Protein AF-V4LI94-F1 (afdb_monomer_lite)

Secondary structure (DSSP, 8-state):
-----PPPP-EEEEETTEEEEEEEE-PSS-S--EEEEEEEEEEEETTEEEEEEEEEEEEE--TT--GGG------

Organism: Eutrema salsugineum (NCBI:txid72664)

Foldseek 3Di:
DDDPDDDWDWDWDDDPQWIKIKTWDQDPPNPFTKIKIWTWHWDDDPPDIDTDTPDIDIDGDDPPDDCPPPPPPDD

Sequence (75 aa):
MSHDVKFHEAVMTEYNGKLAVLWPEINYPRTEREIRCALITLDWIGDGIHGKIEWSGTVAVPYDSDFRNCLVVSD

Structure (mmCIF, N/CA/C/O backbone):
data_AF-V4LI94-F1
#
_entry.id   AF-V4LI94-F1
#
loop_
_atom_site.group_PDB
_atom_site.id
_atom_site.type_symbol
_atom_site.label_atom_id
_atom_site.label_alt_id
_atom_site.label_comp_id
_atom_site.label_asym_id
_atom_site.label_entity_id
_atom_site.label_seq_id
_atom_site.pdbx_PDB_ins_code
_atom_site.Cartn_x
_atom_site.Cartn_y
_atom_site.Cartn_z
_atom_site.occupancy
_atom_site.B_iso_or_equiv
_atom_site.auth_seq_id
_atom_site.auth_comp_id
_atom_site.auth_asym_id
_atom_site.auth_atom_id
_atom_site.pdbx_PDB_model_num
ATOM 1 N N . MET A 1 1 ? -4.973 27.820 -18.597 1.00 42.75 1 MET A N 1
ATOM 2 C CA . MET A 1 1 ? -4.453 26.490 -18.973 1.00 42.75 1 MET A CA 1
ATOM 3 C C . MET A 1 1 ? -4.586 25.611 -17.743 1.00 42.75 1 MET A C 1
ATOM 5 O O . MET A 1 1 ? -3.911 25.877 -16.762 1.00 42.75 1 MET A O 1
ATOM 9 N N . SER A 1 2 ? -5.550 24.688 -17.740 1.00 47.28 2 SER A N 1
ATOM 10 C CA . SER A 1 2 ? -5.711 23.714 -16.655 1.00 47.28 2 SER A CA 1
ATOM 11 C C . SER A 1 2 ? -4.570 22.711 -16.774 1.00 47.28 2 SER A C 1
ATOM 13 O O . SER A 1 2 ? -4.407 22.117 -17.838 1.00 47.28 2 SER A O 1
ATOM 15 N N . HIS A 1 3 ? -3.738 22.570 -15.746 1.00 51.59 3 HIS A N 1
ATOM 16 C CA . HIS A 1 3 ? -2.778 21.475 -15.705 1.00 51.59 3 HIS A CA 1
ATOM 17 C C . HIS A 1 3 ? -3.575 20.185 -15.496 1.00 51.59 3 HIS A C 1
ATOM 19 O O . HIS A 1 3 ? -4.166 20.001 -14.435 1.00 51.59 3 HIS A O 1
ATOM 25 N N . ASP A 1 4 ? -3.632 19.324 -16.514 1.00 62.44 4 ASP A N 1
ATOM 26 C CA . ASP A 1 4 ? -4.161 17.965 -16.382 1.00 62.44 4 ASP A CA 1
ATOM 27 C C . ASP A 1 4 ? -3.337 17.222 -15.325 1.00 62.44 4 ASP A C 1
ATOM 29 O O . ASP A 1 4 ? -2.188 16.830 -15.561 1.00 62.44 4 ASP A O 1
ATOM 33 N N . VAL A 1 5 ? -3.905 17.071 -14.130 1.00 57.94 5 VAL A N 1
ATOM 34 C CA . VAL A 1 5 ? -3.308 16.265 -13.068 1.00 57.94 5 VAL A CA 1
ATOM 35 C C . VAL A 1 5 ? -3.466 14.806 -13.478 1.00 57.94 5 VAL A C 1
ATOM 37 O O . VAL A 1 5 ? -4.575 14.281 -13.549 1.00 57.94 5 VAL A O 1
ATOM 40 N N . LYS A 1 6 ? -2.348 14.144 -13.779 1.00 59.47 6 LYS A N 1
ATOM 41 C CA . LYS A 1 6 ? -2.335 12.704 -14.045 1.00 59.47 6 LYS A CA 1
ATOM 42 C C . LYS A 1 6 ? -2.313 11.962 -12.716 1.00 59.47 6 LYS A C 1
ATOM 44 O O . LYS A 1 6 ? -1.352 12.082 -11.962 1.00 59.47 6 LYS A O 1
ATOM 49 N N . PHE A 1 7 ? -3.359 11.188 -12.455 1.00 60.50 7 PHE A N 1
ATOM 50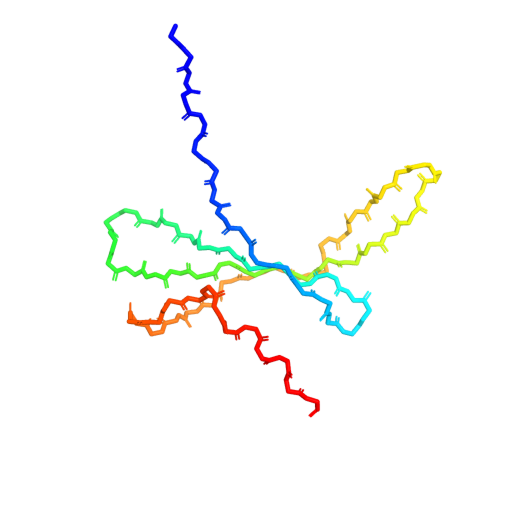 C CA . PHE A 1 7 ? -3.425 10.282 -11.313 1.00 60.50 7 PHE A CA 1
ATOM 51 C C . PHE A 1 7 ? -2.956 8.885 -11.730 1.00 60.50 7 PHE A C 1
ATOM 53 O O . PHE A 1 7 ? -3.242 8.433 -12.842 1.00 60.50 7 PHE A O 1
ATOM 60 N N . HIS A 1 8 ? -2.226 8.207 -10.847 1.00 65.56 8 HIS A N 1
ATOM 61 C CA . HIS A 1 8 ? -1.862 6.804 -11.025 1.00 65.56 8 HIS A CA 1
ATOM 62 C C . HIS A 1 8 ? -2.890 5.909 -10.337 1.0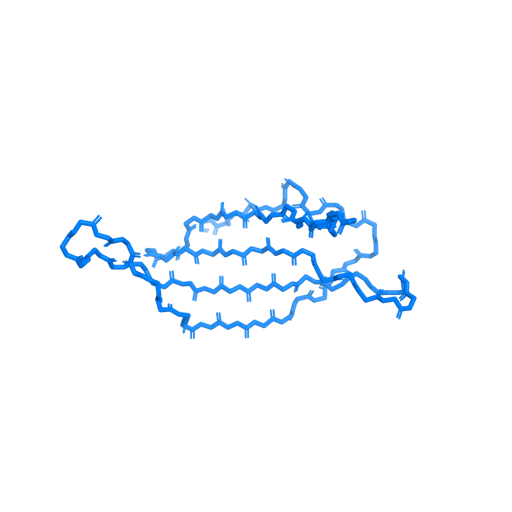0 65.56 8 HIS A C 1
ATOM 64 O O . HIS A 1 8 ? -3.375 6.229 -9.254 1.00 65.56 8 HIS A O 1
ATOM 70 N N . GLU A 1 9 ? -3.231 4.797 -10.984 1.00 71.81 9 GLU A N 1
ATOM 71 C CA . GLU A 1 9 ? -4.082 3.768 -10.394 1.00 71.81 9 GLU A CA 1
ATOM 72 C C . GLU A 1 9 ? -3.316 3.104 -9.242 1.00 71.81 9 GLU A C 1
ATOM 74 O O . GLU A 1 9 ? -2.178 2.662 -9.419 1.00 71.81 9 GLU A O 1
ATOM 79 N N . ALA A 1 10 ? -3.925 3.084 -8.058 1.00 79.06 10 ALA A N 1
ATOM 80 C CA . ALA A 1 10 ? -3.412 2.390 -6.887 1.00 79.06 10 ALA A CA 1
ATOM 81 C C . ALA A 1 10 ? -4.294 1.173 -6.610 1.00 79.06 10 ALA A C 1
ATOM 83 O O . ALA A 1 10 ? -5.518 1.244 -6.736 1.00 79.06 10 ALA A O 1
ATOM 84 N N . VAL A 1 11 ? -3.673 0.066 -6.219 1.00 84.31 11 VAL A N 1
ATOM 85 C CA . VAL A 1 11 ? -4.380 -1.137 -5.785 1.00 84.31 11 VAL A CA 1
ATOM 86 C C . VAL A 1 11 ? -4.380 -1.163 -4.265 1.00 84.31 11 VAL A C 1
ATOM 88 O O . VAL A 1 11 ? -3.363 -0.881 -3.632 1.00 84.31 11 VAL A O 1
ATOM 91 N N . MET A 1 12 ? -5.528 -1.486 -3.680 1.00 88.38 12 MET A N 1
ATOM 92 C CA . MET A 1 12 ? -5.717 -1.529 -2.236 1.00 88.38 12 MET A CA 1
ATOM 93 C C . MET A 1 12 ? -6.241 -2.899 -1.818 1.00 88.38 12 MET A C 1
ATOM 95 O O . MET A 1 12 ? -7.127 -3.441 -2.476 1.00 88.38 12 MET A O 1
ATOM 99 N N . THR A 1 13 ? -5.719 -3.436 -0.718 1.00 89.12 13 THR A N 1
ATOM 100 C CA . THR A 1 13 ? -6.249 -4.641 -0.067 1.00 89.12 13 THR A CA 1
ATOM 101 C C . THR A 1 13 ? -6.182 -4.504 1.446 1.00 89.12 13 THR A C 1
ATOM 103 O O . THR A 1 13 ? -5.388 -3.733 1.983 1.00 89.12 13 THR A O 1
ATOM 106 N N . GLU A 1 14 ? -7.012 -5.270 2.138 1.00 90.56 14 GLU A N 1
ATOM 107 C CA . GLU A 1 14 ? -6.862 -5.497 3.569 1.00 90.56 14 GLU A CA 1
ATOM 108 C C . GLU A 1 14 ? -5.696 -6.479 3.815 1.00 90.56 14 GLU A C 1
ATOM 110 O O . GLU A 1 14 ? -5.485 -7.407 3.031 1.00 90.56 14 GLU A O 1
ATOM 115 N N . TYR A 1 15 ? -4.895 -6.213 4.850 1.00 87.31 15 TYR A N 1
ATOM 116 C CA . TYR A 1 15 ? -3.818 -7.071 5.342 1.00 87.31 15 TYR A CA 1
ATOM 117 C C . TYR A 1 15 ? -3.672 -6.918 6.865 1.00 87.31 15 TYR A C 1
ATOM 119 O O . TYR A 1 15 ? -3.194 -5.887 7.350 1.00 87.31 15 TYR A O 1
ATOM 127 N N . ASN A 1 16 ? -4.031 -7.955 7.627 1.00 90.06 16 ASN A N 1
ATOM 128 C CA . ASN A 1 16 ? -3.926 -8.007 9.093 1.00 90.06 16 ASN A CA 1
ATOM 129 C C . ASN A 1 16 ? -4.582 -6.815 9.826 1.00 90.06 16 ASN A C 1
ATOM 131 O O . ASN A 1 16 ? -3.993 -6.209 10.723 1.00 90.06 16 ASN A O 1
ATOM 135 N N . GLY A 1 17 ? -5.800 -6.459 9.429 1.00 88.50 17 GLY A N 1
ATOM 136 C CA . GLY A 1 17 ? -6.584 -5.337 9.942 1.00 88.50 17 GLY A CA 1
ATOM 137 C C . GLY A 1 17 ? -6.133 -3.965 9.435 1.00 88.50 17 GLY A C 1
ATOM 138 O O . GLY A 1 17 ? -6.594 -2.947 9.951 1.00 88.50 17 GLY A O 1
ATOM 139 N N . LYS A 1 18 ? -5.219 -3.909 8.461 1.00 92.69 18 LYS A N 1
ATOM 140 C CA . LYS A 1 18 ? -4.654 -2.667 7.916 1.00 92.69 18 LYS A CA 1
ATOM 141 C C . LYS A 1 18 ? -4.925 -2.556 6.422 1.00 92.69 18 LYS A C 1
ATOM 143 O O . LYS A 1 18 ? -5.104 -3.552 5.730 1.00 92.69 18 LYS A O 1
ATOM 148 N N . LEU A 1 19 ? -4.914 -1.332 5.911 1.00 92.75 19 LEU A N 1
ATOM 149 C CA . LEU A 1 19 ? -4.998 -1.059 4.485 1.00 92.75 19 LEU A CA 1
ATOM 150 C C . LEU A 1 19 ? -3.593 -1.120 3.875 1.00 92.75 19 LEU A C 1
ATOM 152 O O . LEU A 1 19 ? -2.748 -0.275 4.169 1.00 92.75 19 LEU A O 1
ATOM 156 N N . ALA A 1 20 ? -3.342 -2.100 3.016 1.00 91.31 20 ALA A N 1
ATOM 157 C CA . ALA A 1 20 ? -2.164 -2.137 2.162 1.00 91.31 20 ALA A CA 1
ATOM 158 C C . ALA A 1 20 ? -2.479 -1.438 0.836 1.00 91.31 20 ALA A C 1
ATOM 160 O O . ALA A 1 20 ? -3.457 -1.771 0.166 1.00 91.31 20 ALA A O 1
ATOM 161 N N . VAL A 1 21 ? -1.649 -0.471 0.454 1.00 89.25 21 VAL A N 1
ATOM 162 C CA . VAL A 1 21 ? -1.784 0.296 -0.789 1.00 89.25 21 VAL A CA 1
ATOM 163 C C . VAL A 1 21 ? -0.523 0.109 -1.613 1.00 89.25 21 VAL A C 1
ATOM 165 O O . VAL A 1 21 ? 0.574 0.322 -1.101 1.00 89.25 21 VAL A O 1
ATOM 168 N N . LEU A 1 22 ? -0.674 -0.260 -2.884 1.00 86.38 22 LEU A N 1
ATOM 169 C CA . LEU A 1 22 ? 0.422 -0.377 -3.839 1.00 86.38 22 LEU A CA 1
ATOM 170 C C . LEU A 1 22 ? 0.169 0.532 -5.032 1.00 86.38 22 LEU A C 1
ATOM 172 O O . LEU A 1 22 ? -0.933 0.560 -5.581 1.00 86.38 22 LEU A O 1
ATOM 176 N N . TRP A 1 23 ? 1.197 1.252 -5.461 1.00 83.06 23 TRP A N 1
ATOM 177 C CA . TRP A 1 23 ? 1.116 2.107 -6.637 1.00 83.06 23 TRP A CA 1
ATOM 178 C C . TRP A 1 23 ? 2.436 2.106 -7.408 1.00 83.06 23 TRP A C 1
ATOM 180 O O . TRP A 1 23 ? 3.509 2.009 -6.806 1.00 83.06 23 TRP A O 1
ATOM 190 N N . PRO A 1 24 ? 2.383 2.199 -8.746 1.00 77.50 24 PRO A N 1
ATOM 191 C CA . PRO A 1 24 ? 3.588 2.289 -9.550 1.00 77.50 24 PRO A CA 1
ATOM 192 C C . PRO A 1 24 ? 4.274 3.635 -9.314 1.00 77.50 24 PRO A C 1
ATOM 194 O O . PRO A 1 24 ? 3.635 4.689 -9.333 1.00 77.50 24 PRO A O 1
ATOM 197 N N . GLU A 1 25 ? 5.590 3.605 -9.151 1.00 76.50 25 GLU A N 1
ATOM 198 C CA . GLU A 1 25 ? 6.431 4.790 -9.226 1.00 76.50 25 GLU A CA 1
ATOM 199 C C . GLU A 1 25 ? 7.022 4.877 -10.629 1.00 76.50 25 GLU A C 1
ATOM 201 O O . GLU A 1 25 ? 7.732 3.987 -11.100 1.00 76.50 25 GLU A O 1
ATOM 206 N N . ILE A 1 26 ? 6.671 5.945 -11.342 1.00 69.75 26 ILE A N 1
ATOM 207 C CA . ILE A 1 26 ? 7.150 6.165 -12.704 1.00 69.75 26 ILE A CA 1
ATOM 208 C C . ILE A 1 26 ? 8.351 7.103 -12.647 1.00 69.75 26 ILE A C 1
ATOM 210 O O . ILE A 1 26 ? 8.197 8.322 -12.721 1.00 69.75 26 ILE A O 1
ATOM 214 N N . ASN A 1 27 ? 9.546 6.522 -12.572 1.00 67.38 27 ASN A N 1
ATOM 215 C CA . ASN A 1 27 ? 10.798 7.250 -12.758 1.00 67.38 27 ASN A CA 1
ATOM 216 C C . ASN A 1 27 ? 11.137 7.331 -14.260 1.00 67.38 27 ASN A C 1
ATOM 218 O O . ASN A 1 27 ? 10.956 6.371 -15.012 1.00 67.38 27 ASN A O 1
ATOM 222 N N . TYR A 1 28 ? 11.572 8.507 -14.726 1.00 59.28 28 TYR A N 1
ATOM 223 C CA . TYR A 1 28 ? 12.068 8.714 -16.093 1.00 59.28 28 TYR A CA 1
ATOM 224 C C . TYR A 1 28 ? 13.602 8.791 -16.080 1.00 59.28 28 TYR A C 1
ATOM 226 O O . TYR A 1 28 ? 14.136 9.564 -15.285 1.00 59.28 28 TYR A O 1
ATOM 234 N N . PRO A 1 29 ? 14.320 8.089 -16.981 1.00 61.84 29 PRO A N 1
ATOM 235 C CA . PRO A 1 29 ? 13.828 7.166 -18.013 1.00 61.84 29 PRO A CA 1
ATOM 236 C C . PRO A 1 29 ? 13.200 5.896 -17.411 1.00 61.84 29 PRO A C 1
ATOM 238 O O . PRO A 1 29 ? 13.593 5.475 -16.332 1.00 61.84 29 PRO A O 1
ATOM 241 N N . ARG A 1 30 ? 12.222 5.294 -18.115 1.00 62.44 30 ARG A N 1
ATOM 242 C CA . ARG A 1 30 ? 11.456 4.095 -17.692 1.00 62.44 30 ARG A CA 1
ATOM 243 C C . ARG A 1 30 ? 12.303 2.812 -17.698 1.00 62.44 30 ARG A C 1
ATOM 245 O O . ARG A 1 30 ? 11.882 1.794 -18.240 1.00 62.44 30 ARG A O 1
ATOM 252 N N . THR A 1 31 ? 13.523 2.882 -17.183 1.00 60.50 31 THR A N 1
ATOM 253 C CA . THR A 1 31 ? 14.456 1.763 -17.160 1.00 60.50 31 THR A CA 1
ATOM 254 C C . THR A 1 31 ? 14.269 0.868 -15.945 1.00 60.50 31 THR A C 1
ATOM 256 O O . THR A 1 31 ? 14.848 -0.208 -15.933 1.00 60.50 31 THR A O 1
ATOM 259 N N . GLU A 1 32 ? 13.466 1.259 -14.957 1.00 60.59 32 GLU A N 1
ATOM 260 C CA . GLU A 1 32 ? 13.133 0.444 -13.788 1.00 60.59 32 GLU A CA 1
ATOM 261 C C . GLU A 1 32 ? 11.666 0.711 -13.418 1.00 60.59 32 GLU A C 1
ATOM 263 O O . GLU A 1 32 ? 11.230 1.864 -13.371 1.00 60.59 32 GLU A O 1
ATOM 268 N N . ARG A 1 33 ? 10.870 -0.351 -13.232 1.00 69.31 33 ARG A N 1
ATOM 269 C CA . ARG A 1 33 ? 9.517 -0.245 -12.672 1.00 69.31 33 ARG A CA 1
ATOM 270 C C . ARG A 1 33 ? 9.631 -0.485 -11.173 1.00 69.31 33 ARG A C 1
ATOM 272 O O . ARG A 1 33 ? 9.807 -1.619 -10.739 1.00 69.31 33 ARG A O 1
ATOM 279 N N . GLU A 1 34 ? 9.544 0.584 -10.398 1.00 75.69 34 GLU A N 1
ATOM 280 C CA . GLU A 1 34 ? 9.467 0.508 -8.944 1.00 75.69 34 GLU A CA 1
ATOM 281 C C . GLU A 1 34 ? 7.999 0.537 -8.515 1.00 75.69 34 GLU A C 1
ATOM 283 O O . GLU A 1 34 ? 7.171 1.236 -9.106 1.00 75.69 34 GLU A O 1
ATOM 288 N N . ILE A 1 35 ? 7.653 -0.238 -7.490 1.00 78.81 35 ILE A N 1
ATOM 289 C CA . ILE A 1 35 ? 6.338 -0.164 -6.858 1.00 78.81 35 ILE A CA 1
ATOM 290 C C . ILE A 1 35 ? 6.527 0.396 -5.466 1.00 78.81 35 ILE A C 1
ATOM 292 O O . ILE A 1 35 ? 7.321 -0.111 -4.679 1.00 78.81 35 ILE A O 1
ATOM 296 N N . ARG A 1 36 ? 5.762 1.425 -5.134 1.00 86.62 36 ARG A N 1
ATOM 297 C CA . ARG A 1 36 ? 5.652 1.888 -3.760 1.00 86.62 36 ARG A CA 1
ATOM 298 C C . ARG A 1 36 ? 4.551 1.115 -3.064 1.00 86.62 36 ARG A C 1
ATOM 300 O O . ARG A 1 36 ? 3.514 0.814 -3.653 1.00 86.62 36 ARG A O 1
ATOM 307 N N . CYS A 1 37 ? 4.797 0.804 -1.804 1.00 88.88 37 CYS A N 1
ATOM 308 C CA . CYS A 1 37 ? 3.840 0.167 -0.927 1.00 88.88 37 CYS A CA 1
ATOM 309 C C . CYS A 1 37 ? 3.752 0.959 0.374 1.00 88.88 37 CYS A C 1
ATOM 311 O O . CYS A 1 37 ? 4.770 1.427 0.893 1.00 88.88 37 CYS A O 1
ATOM 313 N N . ALA A 1 38 ? 2.543 1.092 0.906 1.00 91.81 38 ALA A N 1
ATOM 314 C CA . ALA A 1 38 ? 2.308 1.578 2.253 1.00 91.81 38 ALA A CA 1
ATOM 315 C C . ALA A 1 38 ? 1.317 0.678 2.981 1.00 91.81 38 ALA A C 1
ATOM 317 O O . ALA A 1 38 ? 0.348 0.196 2.397 1.00 91.81 38 ALA A O 1
ATOM 318 N N . LEU A 1 39 ? 1.560 0.499 4.276 1.00 93.12 39 LEU A N 1
ATOM 319 C CA . LEU A 1 39 ? 0.642 -0.147 5.197 1.00 93.12 39 LEU A CA 1
ATOM 320 C C . LEU A 1 39 ? 0.071 0.919 6.128 1.00 93.12 39 LEU A C 1
ATOM 322 O O . LEU A 1 39 ? 0.818 1.613 6.821 1.00 93.12 39 LEU A O 1
ATOM 326 N N . ILE A 1 40 ? -1.248 1.068 6.116 1.00 94.69 40 ILE A N 1
ATOM 327 C CA . ILE A 1 40 ? -1.960 2.169 6.756 1.00 94.69 40 ILE A CA 1
ATOM 328 C C . ILE A 1 40 ? -2.962 1.588 7.751 1.00 94.69 40 ILE A C 1
ATOM 330 O O . ILE A 1 40 ? -3.847 0.821 7.374 1.00 94.69 40 ILE A O 1
ATOM 334 N N . THR A 1 41 ? -2.849 1.965 9.021 1.00 96.12 41 THR A N 1
ATOM 335 C CA . THR A 1 41 ? -3.926 1.733 9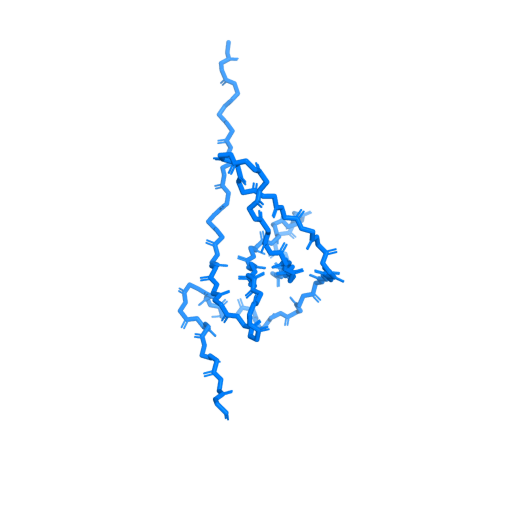.991 1.00 96.12 41 THR A CA 1
ATOM 336 C C . THR A 1 41 ? -4.991 2.799 9.779 1.00 96.12 41 THR A C 1
ATOM 338 O O . THR A 1 41 ? -4.653 3.981 9.684 1.00 96.12 41 THR A O 1
ATOM 341 N N . LEU A 1 42 ? -6.254 2.390 9.681 1.00 93.50 42 LEU A N 1
ATOM 342 C CA . LEU A 1 42 ? -7.385 3.298 9.525 1.00 93.50 42 LEU A CA 1
ATOM 343 C C . LEU A 1 42 ? -8.190 3.358 10.819 1.00 93.50 42 LEU A C 1
ATOM 345 O O . LEU A 1 42 ? -8.581 2.318 11.341 1.00 93.50 42 LEU A O 1
ATOM 349 N N . ASP A 1 43 ? -8.491 4.571 11.265 1.00 92.44 43 ASP A N 1
ATOM 350 C CA . ASP A 1 43 ? -9.342 4.842 12.418 1.00 92.44 43 ASP A CA 1
ATOM 351 C C . ASP A 1 43 ? -10.497 5.763 12.013 1.00 92.44 43 ASP A C 1
ATOM 353 O O . ASP A 1 43 ? -10.359 6.622 11.138 1.00 92.44 43 ASP A O 1
ATOM 357 N N . TRP A 1 44 ? -11.640 5.609 12.679 1.00 91.00 44 TRP A N 1
ATOM 358 C CA . TRP A 1 44 ? -12.766 6.532 12.554 1.00 91.00 44 TRP A CA 1
ATOM 359 C C . TRP A 1 44 ? -12.688 7.588 13.654 1.00 91.00 44 TRP A C 1
ATOM 361 O O . TRP A 1 44 ? -12.675 7.254 14.840 1.00 91.00 44 TRP A O 1
ATOM 371 N N . ILE A 1 45 ? -12.652 8.864 13.273 1.00 88.62 45 ILE A N 1
ATOM 372 C CA . ILE A 1 45 ? -12.674 9.993 14.209 1.00 88.62 45 ILE A CA 1
ATOM 373 C C . ILE A 1 45 ? -13.856 10.890 13.843 1.00 88.62 45 ILE A C 1
ATOM 375 O O . ILE A 1 45 ? -13.820 11.622 12.854 1.00 88.62 45 ILE A O 1
ATOM 379 N N . GLY A 1 46 ? -14.923 10.810 14.644 1.00 90.88 46 GLY A N 1
ATOM 380 C CA . GLY A 1 46 ? -16.208 11.421 14.300 1.00 90.88 46 GLY A CA 1
ATOM 381 C C . GLY A 1 46 ? -16.756 10.811 13.010 1.00 90.88 46 GLY A C 1
ATOM 382 O O . GLY A 1 46 ? -16.881 9.592 12.916 1.00 90.88 46 GLY A O 1
ATOM 383 N N . ASP A 1 47 ? -17.009 11.657 12.012 1.00 93.25 47 ASP A N 1
ATOM 384 C CA . ASP A 1 47 ? -17.554 11.248 10.709 1.00 93.25 47 ASP A CA 1
ATOM 385 C C . ASP A 1 47 ? -16.468 11.022 9.634 1.00 93.25 47 ASP A C 1
ATOM 387 O O . ASP A 1 47 ? -16.782 10.807 8.463 1.00 93.25 47 ASP A O 1
ATOM 391 N N . GLY A 1 48 ? -15.182 11.103 10.002 1.00 91.06 48 GLY A N 1
ATOM 392 C CA . GLY A 1 48 ? -14.049 10.991 9.079 1.00 91.06 48 GLY A CA 1
ATOM 393 C C . GLY A 1 48 ? -13.214 9.724 9.269 1.00 91.06 48 GLY A C 1
ATOM 394 O O . GLY A 1 48 ? -13.041 9.240 10.387 1.00 91.06 48 GLY A O 1
ATOM 395 N N . ILE A 1 49 ? -12.633 9.232 8.169 1.00 91.50 49 ILE A N 1
ATOM 396 C CA . ILE A 1 49 ? -11.598 8.188 8.182 1.00 91.50 49 ILE A CA 1
ATOM 397 C C . ILE A 1 49 ? -10.233 8.867 8.251 1.00 91.50 49 ILE A C 1
ATOM 399 O O . ILE A 1 49 ? -9.893 9.689 7.399 1.00 91.50 49 ILE A O 1
ATOM 403 N N . HIS A 1 50 ? -9.440 8.512 9.252 1.00 92.00 50 HIS A N 1
ATOM 404 C CA . HIS A 1 50 ? -8.059 8.945 9.404 1.00 92.00 50 HIS A CA 1
ATOM 405 C C . HIS A 1 50 ? -7.131 7.758 9.160 1.00 92.00 50 HIS A C 1
ATOM 407 O O . HIS A 1 50 ? -7.422 6.638 9.567 1.00 92.00 50 HIS A O 1
ATOM 413 N N . GLY A 1 51 ? -6.007 8.003 8.491 1.00 92.00 51 GLY A N 1
ATOM 414 C CA . GLY A 1 51 ? -5.001 6.984 8.220 1.00 92.00 51 GLY A CA 1
ATOM 415 C C . GLY A 1 51 ? -3.673 7.326 8.877 1.00 92.00 51 GLY A C 1
ATOM 416 O O . GLY A 1 51 ? -3.175 8.442 8.724 1.00 92.00 51 GLY A O 1
ATOM 417 N N . LYS A 1 52 ? -3.069 6.358 9.565 1.00 94.81 52 LYS A N 1
ATOM 418 C CA . LYS A 1 52 ? -1.677 6.421 10.014 1.00 94.81 52 LYS A CA 1
ATOM 419 C C . LYS A 1 52 ? -0.838 5.472 9.169 1.00 94.81 52 LYS A C 1
ATOM 421 O O . LYS A 1 52 ? -1.084 4.270 9.162 1.00 94.81 52 LYS A O 1
ATOM 426 N N . ILE A 1 53 ? 0.166 6.009 8.478 1.00 93.62 53 ILE A N 1
ATOM 427 C CA . ILE A 1 53 ? 1.154 5.194 7.765 1.00 93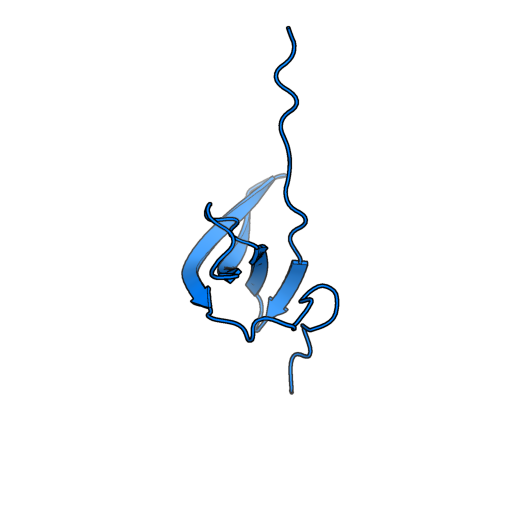.62 53 ILE A CA 1
ATOM 428 C C . ILE A 1 53 ? 2.027 4.505 8.815 1.00 93.62 53 ILE A C 1
ATOM 430 O O . ILE A 1 53 ? 2.793 5.152 9.526 1.00 93.62 53 ILE A O 1
ATOM 434 N N . GLU A 1 54 ? 1.887 3.191 8.924 1.00 94.31 54 GLU A N 1
ATOM 435 C CA . GLU A 1 54 ? 2.686 2.353 9.819 1.00 94.31 54 GLU A CA 1
ATOM 436 C C . GLU A 1 54 ? 4.018 1.981 9.174 1.00 94.31 54 GLU A C 1
ATOM 438 O O . GLU A 1 54 ? 5.032 1.833 9.852 1.00 94.31 54 GLU A O 1
ATOM 443 N N . TRP A 1 55 ? 4.010 1.833 7.851 1.00 93.25 55 TRP A N 1
ATOM 444 C CA . TRP A 1 55 ? 5.191 1.545 7.060 1.00 93.25 55 TRP A CA 1
ATOM 445 C C . TRP A 1 55 ? 4.999 2.021 5.623 1.00 93.25 55 TRP A C 1
ATOM 447 O O . TRP A 1 55 ? 3.891 1.970 5.089 1.00 93.25 55 TRP A O 1
ATOM 457 N N . SER A 1 56 ? 6.090 2.442 4.989 1.00 91.00 56 SER A N 1
ATOM 458 C CA . SER A 1 56 ? 6.139 2.722 3.557 1.00 91.00 56 SER A CA 1
ATOM 459 C C . SER A 1 56 ? 7.493 2.324 2.988 1.00 91.00 56 SER A C 1
ATOM 461 O O . SER A 1 56 ? 8.520 2.591 3.616 1.00 91.00 56 SER A O 1
ATOM 463 N N . GLY A 1 57 ? 7.512 1.761 1.785 1.00 88.31 57 GLY A N 1
ATOM 464 C CA . GLY A 1 57 ? 8.749 1.369 1.121 1.00 88.31 57 GLY A CA 1
ATOM 465 C C . GLY A 1 57 ? 8.593 1.141 -0.376 1.00 88.31 57 GLY A C 1
ATOM 466 O O . GLY A 1 57 ? 7.498 1.241 -0.930 1.00 88.31 5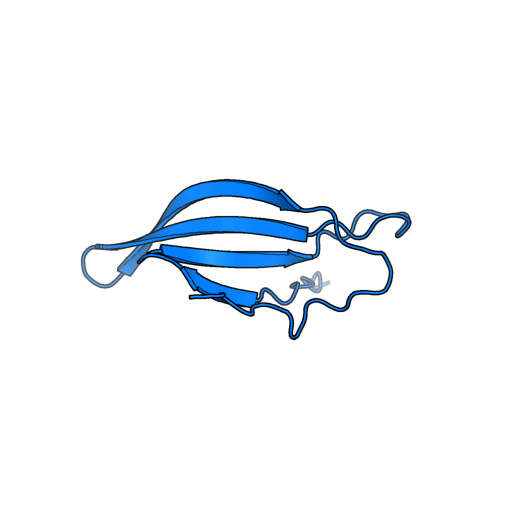7 GLY A O 1
ATOM 467 N N . THR A 1 58 ? 9.718 0.845 -1.022 1.00 84.94 58 THR A N 1
ATOM 468 C CA . THR A 1 58 ? 9.772 0.436 -2.430 1.00 84.94 58 THR A CA 1
ATOM 469 C C . THR A 1 58 ? 9.943 -1.071 -2.516 1.00 84.94 58 THR A C 1
ATOM 471 O O . THR A 1 58 ? 10.759 -1.655 -1.805 1.00 84.94 58 THR A O 1
ATOM 474 N N . VAL A 1 59 ? 9.186 -1.689 -3.411 1.00 75.25 59 VAL A N 1
ATOM 475 C CA . VAL A 1 59 ? 9.301 -3.087 -3.802 1.00 75.25 59 VAL A CA 1
ATOM 476 C C . VAL A 1 59 ? 9.800 -3.115 -5.244 1.00 75.25 59 VAL A C 1
ATOM 478 O O . VAL A 1 59 ? 9.193 -2.518 -6.135 1.00 75.25 59 VAL A O 1
ATOM 481 N N . ALA A 1 60 ? 10.922 -3.797 -5.467 1.00 71.19 60 ALA A N 1
ATOM 482 C CA . ALA A 1 60 ? 11.425 -4.064 -6.807 1.00 71.19 60 ALA A CA 1
ATOM 483 C C . ALA A 1 60 ? 10.594 -5.184 -7.444 1.00 71.19 60 ALA A C 1
ATOM 485 O O . ALA A 1 60 ? 10.357 -6.215 -6.811 1.00 71.19 60 ALA A O 1
ATOM 486 N N . VAL A 1 61 ? 10.168 -4.993 -8.693 1.00 66.81 61 VAL A N 1
ATOM 487 C CA . VAL A 1 61 ? 9.416 -6.005 -9.442 1.00 66.81 61 VAL A CA 1
ATOM 488 C C . VAL A 1 61 ? 10.137 -6.408 -10.724 1.00 66.81 61 VAL A C 1
ATOM 490 O O . VAL A 1 61 ? 10.841 -5.589 -11.319 1.00 66.81 61 VAL A O 1
ATOM 493 N N . PRO A 1 62 ? 9.959 -7.661 -11.183 1.00 64.38 62 PRO A N 1
ATOM 494 C CA . PRO A 1 62 ? 10.398 -8.060 -12.510 1.00 64.38 62 PRO A CA 1
ATOM 495 C C . PRO A 1 62 ? 9.789 -7.159 -13.591 1.00 64.38 62 PRO A C 1
ATOM 497 O O . PRO A 1 62 ? 8.647 -6.704 -13.492 1.00 64.38 62 PRO A O 1
ATOM 500 N N . TYR A 1 63 ? 10.561 -6.932 -14.648 1.00 60.50 63 TYR A N 1
ATOM 501 C CA . TYR A 1 63 ? 10.270 -5.941 -15.684 1.00 60.50 63 TYR A CA 1
ATOM 502 C C . TYR A 1 63 ? 8.938 -6.148 -16.424 1.00 60.50 63 TYR A C 1
ATOM 504 O O . TYR A 1 63 ? 8.284 -5.176 -16.805 1.00 60.50 63 TYR A O 1
ATOM 512 N N . ASP A 1 64 ? 8.532 -7.409 -16.577 1.00 61.09 64 ASP A N 1
ATOM 513 C CA . ASP A 1 64 ? 7.360 -7.823 -17.357 1.00 61.09 64 ASP A CA 1
ATOM 514 C C . ASP A 1 64 ? 6.118 -8.111 -16.497 1.00 61.09 64 ASP A C 1
ATOM 516 O O . ASP A 1 64 ? 5.100 -8.579 -17.004 1.00 61.09 64 ASP A O 1
ATOM 520 N N . SER A 1 65 ? 6.169 -7.838 -15.189 1.00 60.06 65 SER A N 1
ATOM 521 C CA . SER A 1 65 ? 5.006 -8.019 -14.312 1.00 60.06 65 SER A CA 1
ATOM 522 C C . SER A 1 65 ? 4.091 -6.794 -14.351 1.00 60.06 65 SER A C 1
ATOM 524 O O . SER A 1 65 ? 4.448 -5.718 -13.867 1.00 60.06 65 SER A O 1
ATOM 526 N N . ASP A 1 66 ? 2.874 -6.965 -14.869 1.00 57.78 66 ASP A N 1
ATOM 527 C CA . ASP A 1 66 ? 1.795 -5.994 -14.694 1.00 57.78 66 ASP A CA 1
ATOM 528 C C . ASP A 1 66 ? 1.040 -6.294 -13.393 1.00 57.78 66 ASP A C 1
ATOM 530 O O . ASP A 1 66 ? 0.279 -7.254 -13.279 1.00 57.78 66 ASP A O 1
ATOM 534 N N . PHE A 1 67 ? 1.241 -5.435 -12.391 1.00 58.22 67 PHE A N 1
ATOM 535 C CA . PHE A 1 67 ? 0.747 -5.630 -11.022 1.00 58.22 67 PHE A CA 1
ATOM 536 C C . PHE A 1 67 ? -0.760 -5.407 -10.837 1.00 58.22 67 PHE A C 1
ATOM 538 O O . PHE A 1 67 ? -1.262 -5.496 -9.717 1.00 58.22 67 PHE A O 1
ATOM 545 N N . ARG A 1 68 ? -1.505 -5.155 -11.922 1.00 55.88 68 ARG A N 1
ATOM 546 C CA . ARG A 1 68 ? -2.964 -4.955 -11.883 1.00 55.88 68 ARG A CA 1
ATOM 547 C C . ARG A 1 68 ? -3.724 -6.139 -11.262 1.00 55.88 68 ARG A C 1
ATOM 549 O O . ARG A 1 68 ? -4.842 -5.935 -10.811 1.00 55.88 68 ARG A O 1
ATOM 556 N N . ASN A 1 69 ? -3.118 -7.332 -11.191 1.00 51.84 69 ASN A N 1
ATOM 557 C CA . ASN A 1 69 ? -3.774 -8.572 -10.753 1.00 51.84 69 ASN A CA 1
ATOM 558 C C . ASN A 1 69 ? -3.026 -9.359 -9.648 1.00 51.84 69 ASN A C 1
ATOM 560 O O . ASN A 1 69 ? -3.369 -10.513 -9.405 1.00 51.84 69 ASN A O 1
ATOM 564 N N . CYS A 1 70 ? -1.986 -8.807 -9.005 1.00 51.78 70 CYS A N 1
ATOM 565 C CA . CYS A 1 70 ? -1.030 -9.617 -8.220 1.00 51.78 70 CYS A CA 1
ATOM 566 C C . CYS A 1 70 ? -1.186 -9.582 -6.689 1.00 51.78 70 CYS A C 1
ATOM 568 O O . CYS A 1 70 ? -0.330 -10.123 -5.992 1.00 51.78 70 CYS A O 1
ATOM 570 N N . LEU A 1 71 ? -2.258 -9.009 -6.135 1.00 51.44 71 LEU A N 1
ATOM 571 C CA . LEU A 1 71 ? -2.542 -9.145 -4.701 1.00 51.44 71 LEU A CA 1
ATOM 572 C C . LEU A 1 71 ? -3.178 -10.510 -4.413 1.00 51.44 71 LEU A C 1
ATOM 574 O O . LEU A 1 71 ? -4.368 -10.618 -4.143 1.00 51.44 71 LEU A O 1
ATOM 578 N N . VAL A 1 72 ? -2.369 -11.564 -4.492 1.00 47.94 72 VAL A N 1
ATOM 579 C CA . VAL A 1 72 ? -2.684 -12.834 -3.836 1.00 47.94 72 VAL A CA 1
ATOM 580 C C . VAL A 1 72 ? -2.109 -12.726 -2.431 1.00 47.94 72 VAL A C 1
ATOM 582 O O . VAL A 1 72 ? -0.907 -12.888 -2.227 1.00 47.94 72 VAL A O 1
ATOM 585 N N . VAL A 1 73 ? -2.959 -12.380 -1.468 1.00 44.25 73 VAL A N 1
ATOM 586 C CA . VAL A 1 73 ? -2.638 -12.608 -0.058 1.00 44.25 73 VAL A CA 1
ATOM 587 C C . VAL A 1 73 ? -2.674 -14.124 0.121 1.00 44.25 73 VAL A C 1
ATOM 589 O O . VAL A 1 73 ? -3.692 -14.750 -0.164 1.00 44.25 73 VAL A O 1
ATOM 592 N N . SER A 1 74 ? -1.539 -14.727 0.467 1.00 50.28 74 SER A N 1
ATOM 593 C CA . SER A 1 74 ? -1.500 -16.142 0.832 1.00 50.28 74 SER A CA 1
ATOM 594 C C . SER A 1 74 ? -1.817 -16.245 2.322 1.00 50.28 74 S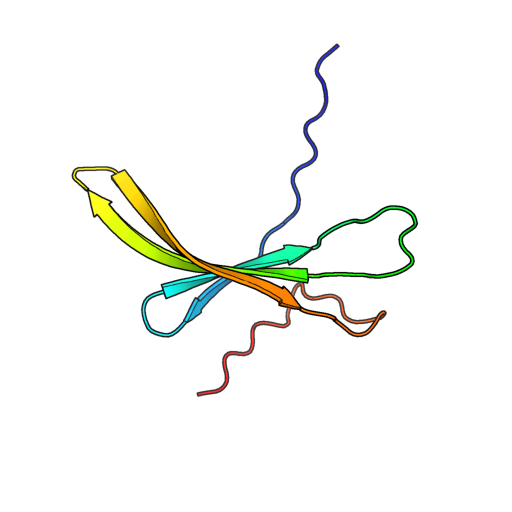ER A C 1
ATOM 596 O O . SER A 1 74 ? -1.158 -15.560 3.107 1.00 50.28 74 SER A O 1
ATOM 598 N N . ASP A 1 75 ? -2.821 -17.059 2.660 1.00 41.84 75 ASP A N 1
ATOM 599 C CA . ASP A 1 75 ? -3.229 -17.394 4.036 1.00 41.84 75 ASP A CA 1
ATOM 600 C C . ASP A 1 75 ? -2.106 -18.070 4.844 1.00 41.84 75 ASP A C 1
ATOM 602 O O . ASP A 1 75 ? -1.324 -18.853 4.244 1.00 41.84 75 ASP A O 1
#

Radius of gyration: 14.92 Å; chains: 1; bounding box: 32×44×33 Å

pLDDT: mean 75.33, std 16.48, range [41.84, 96.12]